Protein AF-F6HHQ6-F1 (afdb_monomer_lite)

Sequence (126 aa):
MGYRKDGNYKSTVIACFIQAVYLLELNRQENRIEENALAPKWWIPLKYKLAQTLVNERDGSIFGAILEWDRIAALSDLILIRPSGALMTVLAIRGTLHKSPTIRRDIEDDLSFLAWESLKGSLIFK

Organism: Vitis vinifera (NCBI:txid29760)

Foldseek 3Di:
DDPPDDPLVVVLLLLLQLLLLLQVQVCVVVVPDPVRRPSCVSCVVVQKDFPDFDADPVPRGGFKTKIARNPPSCVVVVVPDDDVPDDRIDIHGYDDDDDDPCSVVVSVVVVVVSVVVVVVVVPPDD

pLDDT: mean 73.97, std 16.78, range [34.53, 95.88]

Structure (mmCIF, N/CA/C/O backbone):
data_AF-F6HHQ6-F1
#
_entry.id   AF-F6HHQ6-F1
#
loop_
_atom_site.group_PDB
_atom_site.id
_atom_site.type_symbol
_atom_site.label_atom_id
_atom_site.label_alt_id
_atom_site.label_comp_id
_atom_site.label_asym_id
_atom_site.label_entity_id
_atom_site.label_seq_id
_atom_site.pdbx_PDB_ins_code
_atom_site.Cartn_x
_atom_site.Cartn_y
_atom_site.Cartn_z
_atom_site.occupancy
_atom_site.B_iso_or_equiv
_atom_site.auth_seq_id
_atom_site.auth_comp_id
_atom_site.auth_asym_id
_atom_site.auth_atom_id
_atom_site.pdbx_PDB_model_num
ATOM 1 N N . MET A 1 1 ? 33.201 -6.969 -12.257 1.00 38.38 1 MET A N 1
ATOM 2 C CA . MET A 1 1 ? 32.187 -8.017 -12.506 1.00 38.38 1 MET A CA 1
ATOM 3 C C . MET A 1 1 ? 31.525 -8.358 -11.175 1.00 38.38 1 MET A C 1
ATOM 5 O O . MET A 1 1 ? 32.248 -8.739 -10.265 1.00 38.38 1 MET A O 1
ATOM 9 N N . GLY A 1 2 ? 30.207 -8.166 -11.040 1.00 36.53 2 GLY A N 1
ATOM 10 C CA . GLY A 1 2 ? 29.434 -8.561 -9.850 1.00 36.53 2 GLY A CA 1
ATOM 11 C C . GLY A 1 2 ? 28.517 -7.467 -9.291 1.00 36.53 2 GLY A C 1
ATOM 12 O O . GLY A 1 2 ? 28.761 -6.957 -8.204 1.00 36.53 2 GLY A O 1
ATOM 13 N N . TYR A 1 3 ? 27.459 -7.103 -10.021 1.00 38.19 3 TYR A N 1
ATOM 14 C CA . TYR A 1 3 ? 26.374 -6.264 -9.502 1.00 38.19 3 TYR A CA 1
ATOM 15 C C . TYR A 1 3 ? 25.577 -7.052 -8.447 1.00 38.19 3 TYR A C 1
ATOM 17 O O . TYR A 1 3 ? 24.692 -7.828 -8.787 1.00 38.19 3 TYR A O 1
ATOM 25 N N . ARG A 1 4 ? 25.871 -6.873 -7.153 1.00 41.28 4 ARG A N 1
ATOM 26 C CA . ARG A 1 4 ? 24.950 -7.259 -6.067 1.00 41.28 4 ARG A CA 1
ATOM 27 C C . ARG A 1 4 ? 24.018 -6.079 -5.783 1.00 41.28 4 ARG A C 1
ATOM 29 O O . ARG A 1 4 ? 24.289 -5.289 -4.887 1.00 41.28 4 ARG A O 1
ATOM 36 N N . LYS A 1 5 ? 22.948 -5.922 -6.571 1.00 49.41 5 LYS A N 1
ATOM 37 C CA . LYS A 1 5 ? 21.955 -4.841 -6.378 1.00 49.41 5 LYS A CA 1
ATOM 38 C C . LYS A 1 5 ? 20.491 -5.298 -6.483 1.00 49.41 5 LYS A C 1
ATOM 40 O O . LYS A 1 5 ? 19.611 -4.460 -6.606 1.00 49.41 5 LYS A O 1
ATOM 45 N N . ASP A 1 6 ? 20.209 -6.599 -6.384 1.00 56.22 6 ASP A N 1
ATOM 46 C CA . ASP A 1 6 ? 18.847 -7.110 -6.639 1.00 56.22 6 ASP A CA 1
ATOM 47 C C . ASP A 1 6 ? 18.050 -7.463 -5.374 1.00 56.22 6 ASP A C 1
ATOM 49 O O . ASP A 1 6 ? 16.820 -7.450 -5.397 1.00 56.22 6 ASP A O 1
ATOM 53 N N . GLY A 1 7 ? 18.725 -7.750 -4.254 1.00 58.41 7 GLY A N 1
ATOM 54 C CA . GLY A 1 7 ? 18.059 -8.132 -3.002 1.00 58.41 7 GLY A CA 1
ATOM 55 C C . GLY A 1 7 ? 17.334 -6.967 -2.324 1.00 58.41 7 GLY A C 1
ATOM 56 O O . GLY A 1 7 ? 16.178 -7.102 -1.940 1.00 58.41 7 GLY A O 1
ATOM 57 N N . ASN A 1 8 ? 17.990 -5.805 -2.234 1.00 68.56 8 ASN A N 1
ATOM 58 C CA . ASN A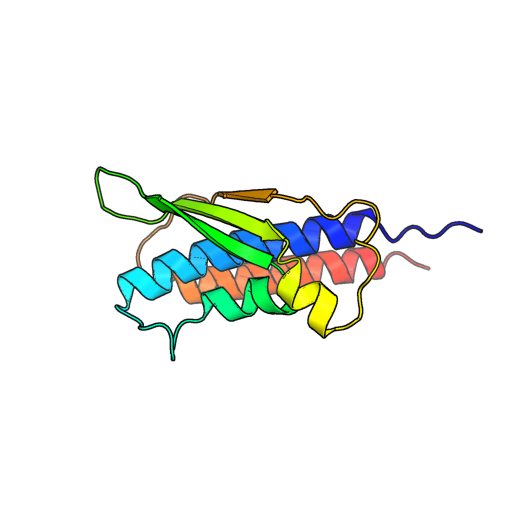 1 8 ? 17.435 -4.644 -1.533 1.00 68.56 8 ASN A CA 1
ATOM 59 C C . ASN A 1 8 ? 16.256 -4.018 -2.302 1.00 68.56 8 ASN A C 1
ATOM 61 O O . ASN A 1 8 ? 15.219 -3.737 -1.718 1.00 68.56 8 ASN A O 1
ATOM 65 N N . TYR A 1 9 ? 16.355 -3.911 -3.634 1.00 72.44 9 TYR A N 1
ATOM 66 C CA . TYR A 1 9 ? 15.305 -3.307 -4.466 1.00 72.44 9 TYR A CA 1
ATOM 67 C C . TYR A 1 9 ? 13.943 -4.001 -4.316 1.00 72.44 9 TYR A C 1
ATOM 69 O O . TYR A 1 9 ? 12.927 -3.334 -4.137 1.00 72.44 9 TYR A O 1
ATOM 77 N N . LYS A 1 10 ? 13.912 -5.341 -4.343 1.00 74.69 10 LYS A N 1
ATOM 78 C CA . LYS A 1 10 ? 12.663 -6.104 -4.176 1.00 74.69 10 LYS A CA 1
ATOM 79 C C . LYS A 1 10 ? 12.048 -5.880 -2.797 1.00 74.69 10 LYS A C 1
ATOM 81 O O . LYS A 1 10 ? 10.846 -5.650 -2.709 1.00 74.69 10 LYS A O 1
ATOM 86 N N . SER A 1 11 ? 12.869 -5.905 -1.749 1.00 76.81 11 SER A N 1
ATOM 87 C CA . SER A 1 11 ? 12.421 -5.648 -0.379 1.00 76.81 11 SER A CA 1
ATOM 88 C C . SER A 1 11 ? 11.871 -4.233 -0.218 1.00 76.81 11 SER A C 1
ATOM 90 O O . SER A 1 11 ? 10.801 -4.067 0.359 1.00 76.81 11 SER A O 1
ATOM 92 N N . THR A 1 12 ? 12.534 -3.223 -0.792 1.00 80.50 12 THR A N 1
ATOM 93 C CA . THR A 1 12 ? 12.042 -1.838 -0.786 1.00 80.50 12 THR A CA 1
ATOM 94 C C . THR A 1 12 ? 10.695 -1.719 -1.497 1.00 80.50 12 THR A C 1
ATOM 96 O O . THR A 1 12 ? 9.772 -1.127 -0.953 1.00 80.50 12 THR A O 1
ATOM 99 N N . VAL A 1 13 ? 10.549 -2.317 -2.684 1.00 81.88 13 VAL A N 1
ATOM 100 C CA . VAL A 1 13 ? 9.292 -2.286 -3.451 1.00 81.88 13 VAL A CA 1
ATOM 101 C C . VAL A 1 13 ? 8.150 -2.955 -2.680 1.00 81.88 13 VAL A C 1
ATOM 103 O O . VAL A 1 13 ? 7.057 -2.398 -2.595 1.00 81.88 13 VAL A O 1
ATOM 106 N N . ILE A 1 14 ? 8.402 -4.117 -2.068 1.00 84.12 14 ILE A N 1
ATOM 107 C CA . ILE A 1 14 ? 7.411 -4.808 -1.230 1.00 84.12 14 ILE A CA 1
ATOM 108 C C . ILE A 1 14 ? 7.035 -3.948 -0.017 1.00 84.12 14 ILE A C 1
ATOM 110 O O . ILE A 1 14 ? 5.847 -3.794 0.266 1.00 84.12 14 ILE A O 1
ATOM 114 N N . ALA A 1 15 ? 8.015 -3.342 0.660 1.00 85.62 15 ALA A N 1
ATOM 115 C CA . ALA A 1 15 ? 7.767 -2.441 1.783 1.00 85.62 15 ALA A CA 1
ATOM 116 C C . ALA A 1 15 ? 6.910 -1.234 1.365 1.00 85.62 15 ALA A C 1
ATOM 118 O O . ALA A 1 15 ? 5.951 -0.905 2.059 1.00 85.62 15 ALA A O 1
ATOM 119 N N . CYS A 1 16 ? 7.173 -0.634 0.197 1.00 87.94 16 CYS A N 1
ATOM 120 C CA . CYS A 1 16 ? 6.344 0.443 -0.349 1.00 87.94 16 CYS A CA 1
ATOM 121 C C . CYS A 1 16 ? 4.887 0.008 -0.553 1.00 87.94 16 CYS A C 1
ATOM 123 O O . CYS A 1 16 ? 3.977 0.772 -0.244 1.00 87.94 16 CYS A O 1
ATOM 125 N N . PHE A 1 17 ? 4.641 -1.211 -1.038 1.00 91.25 17 PHE A N 1
ATOM 126 C CA . PHE A 1 17 ? 3.277 -1.703 -1.238 1.00 91.25 17 PHE A CA 1
ATOM 127 C C . PHE A 1 17 ? 2.555 -2.029 0.063 1.00 91.25 17 PHE A C 1
ATOM 129 O O . PHE A 1 17 ? 1.391 -1.663 0.208 1.00 91.25 17 PHE A O 1
ATOM 136 N N . ILE A 1 18 ? 3.236 -2.663 1.021 1.00 89.75 18 ILE A N 1
ATOM 137 C CA . ILE A 1 18 ? 2.686 -2.894 2.365 1.00 89.75 18 ILE A CA 1
ATOM 138 C C . ILE A 1 18 ? 2.295 -1.554 2.988 1.00 89.75 18 ILE A C 1
ATOM 140 O O . ILE A 1 18 ? 1.175 -1.384 3.466 1.00 89.75 18 ILE A O 1
ATOM 144 N N . GLN A 1 19 ? 3.183 -0.569 2.893 1.00 87.19 19 GLN A N 1
ATOM 145 C CA . GLN A 1 19 ? 2.942 0.775 3.386 1.00 87.19 19 GLN A CA 1
ATOM 146 C C . GLN A 1 19 ? 1.740 1.446 2.713 1.00 87.19 19 GLN A C 1
ATOM 148 O O . GLN A 1 19 ? 0.924 2.112 3.354 1.00 87.19 19 GLN A O 1
ATOM 153 N N . ALA A 1 20 ? 1.577 1.229 1.415 1.00 91.44 20 ALA A N 1
ATOM 154 C CA . ALA A 1 20 ? 0.433 1.747 0.696 1.00 91.44 20 ALA A CA 1
ATOM 155 C C . ALA A 1 20 ? -0.895 1.118 1.164 1.00 91.44 20 ALA A C 1
ATOM 157 O O . ALA A 1 20 ? -1.902 1.820 1.231 1.00 91.44 20 ALA A O 1
ATOM 158 N N . VAL A 1 21 ? -0.901 -0.162 1.563 1.00 92.12 21 VAL A N 1
ATOM 159 C CA . VAL A 1 21 ? -2.066 -0.821 2.189 1.00 92.12 21 VAL A CA 1
ATOM 160 C C . VAL A 1 21 ? -2.406 -0.191 3.539 1.00 92.12 21 VAL A C 1
ATOM 162 O O . VAL A 1 21 ? -3.581 0.056 3.817 1.00 92.12 21 VAL A O 1
ATOM 165 N N . TYR A 1 22 ? -1.407 0.126 4.366 1.00 89.00 22 TYR A N 1
ATOM 166 C CA . TYR A 1 22 ? -1.638 0.856 5.617 1.00 89.00 22 TYR A CA 1
ATOM 167 C C . TYR A 1 22 ? -2.287 2.222 5.366 1.00 89.00 22 TYR A C 1
ATOM 169 O O . TYR A 1 22 ? -3.258 2.589 6.029 1.00 89.00 22 TYR A O 1
ATOM 177 N N . LEU A 1 23 ? -1.799 2.957 4.367 1.00 90.06 23 LEU A N 1
ATOM 178 C CA . LEU A 1 23 ? -2.357 4.258 4.005 1.00 90.06 23 LEU A CA 1
ATOM 179 C C . LEU A 1 23 ? -3.734 4.168 3.343 1.00 90.06 23 LEU A C 1
ATOM 181 O O . LEU A 1 23 ? -4.508 5.114 3.462 1.00 90.06 23 LEU A O 1
ATOM 185 N N . LEU A 1 24 ? -4.060 3.063 2.668 1.00 91.50 24 LEU A N 1
ATOM 186 C CA . LEU A 1 24 ? -5.410 2.806 2.164 1.00 91.50 24 LEU A CA 1
ATOM 187 C C . LEU A 1 24 ? -6.411 2.708 3.316 1.00 91.50 24 LEU A C 1
ATOM 189 O O . LEU A 1 24 ? -7.449 3.367 3.279 1.00 91.50 24 LEU A O 1
ATOM 193 N N . GLU A 1 25 ? -6.076 1.951 4.363 1.00 90.50 25 GLU A N 1
ATOM 194 C CA . GLU A 1 25 ? -6.920 1.866 5.557 1.00 90.50 25 GLU A CA 1
ATOM 195 C C . GLU A 1 25 ? -6.990 3.208 6.297 1.00 90.50 25 GLU A C 1
ATOM 197 O O . GLU A 1 25 ? -8.072 3.614 6.714 1.00 90.50 25 GLU A O 1
ATOM 202 N N . LEU A 1 26 ? -5.881 3.948 6.396 1.00 86.75 26 LEU A N 1
ATOM 203 C CA . LEU A 1 26 ? -5.887 5.280 7.005 1.00 86.75 26 LEU A CA 1
ATOM 204 C C . LEU A 1 26 ? -6.762 6.270 6.223 1.00 86.75 26 LEU A C 1
ATOM 206 O O . LEU A 1 26 ? -7.550 7.001 6.815 1.00 86.75 26 LEU A O 1
ATOM 210 N N . ASN A 1 27 ? -6.646 6.290 4.892 1.00 88.56 27 ASN A N 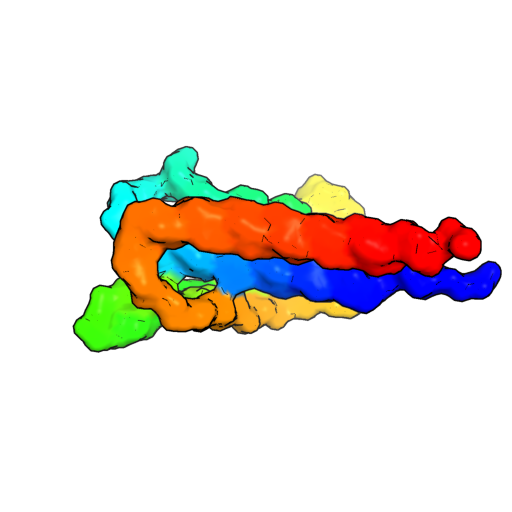1
ATOM 211 C CA . ASN A 1 27 ? -7.484 7.128 4.037 1.00 88.56 27 ASN A CA 1
ATOM 212 C C . ASN A 1 27 ? -8.972 6.792 4.232 1.00 88.56 27 ASN A C 1
ATOM 214 O O . ASN A 1 27 ? -9.782 7.711 4.309 1.00 88.56 27 ASN A O 1
ATOM 218 N N . ARG A 1 28 ? -9.322 5.501 4.360 1.00 88.56 28 ARG A N 1
ATOM 219 C CA . ARG A 1 28 ? -10.690 5.047 4.657 1.00 88.56 28 ARG A CA 1
ATOM 220 C C . ARG A 1 28 ? -11.163 5.531 6.031 1.00 88.56 28 ARG A C 1
ATOM 222 O O . ARG A 1 28 ? -12.267 6.051 6.136 1.00 88.56 28 ARG A O 1
ATOM 229 N N . GLN A 1 29 ? -10.341 5.383 7.071 1.00 86.94 29 GLN A N 1
ATOM 230 C CA . GLN A 1 29 ? -10.672 5.814 8.436 1.00 86.94 29 GLN A CA 1
ATOM 231 C C . GLN A 1 29 ? -10.860 7.331 8.545 1.00 86.94 29 GLN A C 1
ATOM 233 O O . GLN A 1 29 ? -11.743 7.794 9.262 1.00 86.94 29 GLN A O 1
ATOM 238 N N . GLU A 1 30 ? -10.056 8.104 7.816 1.00 86.25 30 GLU A N 1
ATOM 239 C CA . GLU A 1 30 ? -10.127 9.566 7.790 1.00 86.25 30 GLU A CA 1
ATOM 240 C C . GLU A 1 30 ? -11.080 10.117 6.703 1.00 86.25 30 GLU A C 1
ATOM 242 O O . GLU A 1 30 ? -11.129 11.329 6.506 1.00 86.25 30 GLU A O 1
ATOM 247 N N . ASN A 1 31 ? -11.834 9.265 5.988 1.00 84.44 31 ASN A N 1
ATOM 248 C CA . ASN A 1 31 ? -12.710 9.642 4.862 1.00 84.44 31 ASN A CA 1
ATOM 249 C C . ASN A 1 31 ? -12.028 10.544 3.812 1.00 84.44 31 ASN A C 1
ATOM 251 O O . ASN A 1 31 ? -12.627 11.481 3.278 1.00 84.44 31 ASN A O 1
ATOM 255 N N . ARG A 1 32 ? -10.753 10.281 3.508 1.00 83.25 32 ARG A N 1
ATOM 256 C CA . ARG A 1 32 ? -10.018 11.051 2.501 1.00 83.25 32 ARG A CA 1
ATOM 257 C C . ARG A 1 32 ? -10.448 10.650 1.095 1.00 83.25 32 ARG A C 1
ATOM 259 O O . ARG A 1 32 ? -10.389 9.478 0.730 1.00 83.25 32 ARG A O 1
ATOM 266 N N . ILE A 1 33 ? -10.806 11.651 0.300 1.00 79.62 33 ILE A N 1
ATOM 267 C CA . ILE A 1 33 ? -11.066 11.526 -1.139 1.00 79.62 33 ILE A CA 1
ATOM 268 C C . ILE A 1 33 ? -9.760 11.459 -1.944 1.00 79.62 33 ILE A C 1
ATOM 270 O O . ILE A 1 33 ? -8.694 11.802 -1.427 1.00 79.62 33 ILE A O 1
ATOM 274 N N . GLU A 1 34 ? -9.843 11.033 -3.208 1.00 73.25 34 GLU A N 1
ATOM 275 C CA . GLU A 1 34 ? -8.685 10.782 -4.087 1.00 73.25 34 GLU A CA 1
ATOM 276 C C . GLU A 1 34 ? -7.685 11.944 -4.150 1.00 73.25 34 GLU A C 1
ATOM 278 O O . GLU A 1 34 ? -6.480 11.709 -4.088 1.00 73.25 34 GLU A O 1
ATOM 283 N N . GLU A 1 35 ? -8.163 13.190 -4.172 1.00 77.12 35 GLU A N 1
ATOM 284 C CA . GLU A 1 35 ? -7.321 14.396 -4.221 1.00 77.12 35 GLU A CA 1
ATOM 285 C C . GLU A 1 35 ? -6.351 14.503 -3.030 1.00 77.12 35 GLU A C 1
ATOM 287 O O . GLU A 1 35 ? -5.228 14.986 -3.170 1.00 77.12 35 GLU A O 1
ATOM 292 N N . ASN A 1 36 ? -6.759 13.993 -1.864 1.00 80.69 36 ASN A N 1
ATOM 293 C CA . ASN A 1 36 ? -5.987 14.022 -0.621 1.00 80.69 36 ASN A CA 1
ATOM 294 C C . ASN A 1 36 ? -5.486 12.629 -0.199 1.00 80.69 36 ASN A C 1
ATOM 296 O O . ASN A 1 36 ? -4.957 12.456 0.905 1.00 80.69 36 ASN A O 1
ATOM 300 N N . ALA A 1 37 ? -5.640 11.618 -1.057 1.00 84.81 37 ALA A N 1
ATOM 301 C CA . ALA A 1 37 ? -5.241 10.255 -0.756 1.00 84.81 37 ALA A CA 1
ATOM 302 C C . ALA A 1 37 ? -3.708 10.131 -0.715 1.00 84.81 37 ALA A C 1
ATOM 304 O O . ALA A 1 37 ? -2.999 10.468 -1.664 1.00 84.81 37 ALA A O 1
ATOM 305 N N . LEU A 1 38 ? -3.170 9.595 0.387 1.00 86.38 38 LEU A N 1
ATOM 306 C CA . LEU A 1 38 ? -1.719 9.403 0.520 1.00 86.38 38 LEU A CA 1
ATOM 307 C C . LEU A 1 38 ? -1.220 8.100 -0.111 1.00 86.38 38 LEU A C 1
ATOM 309 O O . LEU A 1 38 ? -0.105 8.068 -0.624 1.00 86.38 38 LEU A O 1
ATOM 313 N N . ALA A 1 39 ? -2.034 7.043 -0.100 1.00 88.19 39 ALA A N 1
ATOM 314 C CA . ALA A 1 39 ? -1.652 5.731 -0.613 1.00 88.19 39 ALA A CA 1
ATOM 315 C C . ALA A 1 39 ? -1.171 5.724 -2.084 1.00 88.19 39 ALA A C 1
ATOM 317 O O . ALA A 1 39 ? -0.123 5.128 -2.339 1.00 88.19 39 ALA A O 1
ATOM 318 N N . PRO A 1 40 ? -1.808 6.445 -3.038 1.00 89.44 40 PRO A N 1
ATOM 319 C CA . PRO A 1 40 ? -1.359 6.463 -4.434 1.00 89.44 40 PRO A CA 1
ATOM 320 C C . PRO A 1 40 ? 0.093 6.897 -4.640 1.00 89.44 40 PRO A C 1
ATOM 322 O O . PRO A 1 40 ? 0.770 6.407 -5.546 1.00 89.44 40 PRO A O 1
ATOM 325 N N . LYS A 1 41 ? 0.617 7.750 -3.753 1.00 89.12 41 LYS A N 1
ATOM 326 C CA . LYS A 1 41 ? 2.000 8.249 -3.809 1.00 89.12 41 LYS A CA 1
ATOM 327 C C . LYS A 1 41 ? 3.051 7.141 -3.651 1.00 89.12 41 LYS A C 1
ATOM 329 O O . LYS A 1 41 ? 4.204 7.363 -4.001 1.00 89.12 41 LYS A O 1
ATOM 334 N N . TRP A 1 42 ? 2.662 5.960 -3.167 1.00 89.69 42 TRP A N 1
ATOM 335 C CA . TRP A 1 42 ? 3.570 4.845 -2.887 1.00 89.69 42 TRP A CA 1
ATOM 336 C C . TRP A 1 42 ? 3.680 3.815 -4.016 1.00 89.69 42 TRP A C 1
ATOM 338 O O . TRP A 1 42 ? 4.669 3.088 -4.063 1.00 89.69 42 TRP A O 1
ATOM 348 N N . TRP A 1 43 ? 2.722 3.760 -4.950 1.00 88.81 43 TRP A N 1
ATOM 349 C CA . TRP A 1 43 ? 2.763 2.827 -6.089 1.00 88.81 43 TRP A CA 1
ATOM 350 C C . TRP A 1 43 ? 2.861 3.508 -7.460 1.00 88.81 43 TRP A C 1
ATOM 352 O O . TRP A 1 43 ? 3.435 2.918 -8.376 1.00 88.81 43 TRP A O 1
ATOM 362 N N . ILE A 1 44 ? 2.397 4.758 -7.608 1.00 88.88 44 ILE A N 1
ATOM 363 C CA . ILE A 1 44 ? 2.494 5.510 -8.874 1.00 88.88 44 ILE A CA 1
ATOM 364 C C . ILE A 1 44 ? 3.955 5.678 -9.342 1.00 88.88 44 ILE A C 1
ATOM 366 O O . ILE A 1 44 ? 4.231 5.398 -10.513 1.00 88.88 44 ILE A O 1
ATOM 370 N N . PRO A 1 45 ? 4.925 6.063 -8.480 1.00 8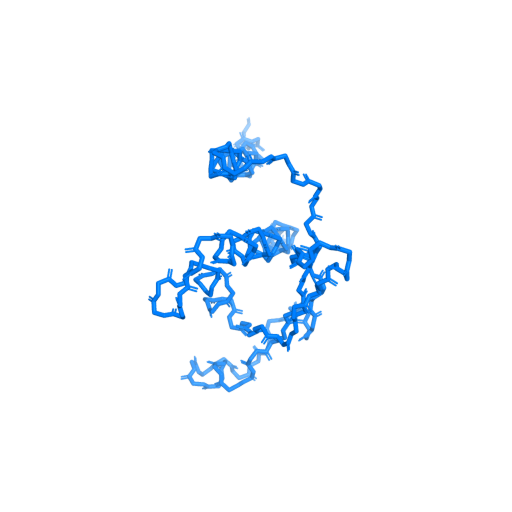6.44 45 PRO A N 1
ATOM 371 C CA . PRO A 1 45 ? 6.326 6.187 -8.901 1.00 86.44 45 PRO A CA 1
ATOM 372 C C . PRO A 1 45 ? 6.931 4.857 -9.358 1.00 86.44 45 PRO A C 1
ATOM 374 O O . PRO A 1 45 ? 7.820 4.834 -10.205 1.00 86.44 45 PRO A O 1
ATOM 377 N N . LEU A 1 46 ? 6.416 3.746 -8.825 1.00 84.69 46 LEU A N 1
ATOM 378 C CA . LEU A 1 46 ? 6.822 2.392 -9.184 1.00 84.69 46 LEU A CA 1
ATOM 379 C C . LEU A 1 46 ? 6.128 1.885 -10.456 1.00 84.69 46 LEU A C 1
ATOM 381 O O . LEU A 1 46 ? 6.388 0.755 -10.843 1.00 84.69 46 LEU A O 1
ATOM 385 N N . LYS A 1 47 ? 5.271 2.693 -11.101 1.00 87.31 47 LYS A N 1
ATOM 386 C CA . LYS A 1 47 ? 4.455 2.324 -12.274 1.00 87.31 47 LYS A CA 1
ATOM 387 C C . LYS A 1 47 ? 3.518 1.153 -12.001 1.00 87.31 47 LYS A C 1
ATOM 389 O O . LYS A 1 47 ? 3.292 0.310 -12.861 1.00 87.31 47 LYS A O 1
ATOM 394 N N . TYR A 1 48 ? 2.952 1.122 -10.800 1.00 90.00 48 TYR A N 1
ATOM 395 C CA . TYR A 1 48 ? 1.849 0.233 -10.466 1.00 90.00 48 TYR A CA 1
ATOM 396 C C . TYR A 1 48 ? 0.558 1.024 -10.313 1.00 90.00 48 TYR A C 1
ATOM 398 O O . TYR A 1 48 ? 0.563 2.224 -10.037 1.00 90.00 48 TYR A O 1
ATOM 406 N N . LYS A 1 49 ? -0.552 0.309 -10.435 1.00 92.25 49 LYS A N 1
ATOM 407 C CA . LYS A 1 49 ? -1.893 0.781 -10.115 1.00 92.25 49 LYS A CA 1
ATOM 408 C C . LYS A 1 49 ? -2.559 -0.173 -9.132 1.00 92.25 49 LYS A C 1
ATOM 410 O O . LYS A 1 49 ? -2.267 -1.369 -9.111 1.00 92.25 49 LYS A O 1
ATOM 415 N N . LEU A 1 50 ? -3.470 0.364 -8.331 1.00 93.94 50 LEU A N 1
ATOM 416 C CA . LEU A 1 50 ? -4.328 -0.432 -7.466 1.00 93.94 50 LEU A CA 1
ATOM 417 C C . LEU A 1 50 ? -5.385 -1.131 -8.329 1.00 93.94 50 LEU A C 1
ATOM 419 O O . LEU A 1 50 ? -6.192 -0.462 -8.966 1.00 93.94 50 LEU A O 1
ATOM 423 N N . ALA A 1 51 ? -5.362 -2.462 -8.363 1.00 93.44 51 ALA A N 1
ATOM 424 C CA . ALA A 1 51 ? -6.350 -3.257 -9.089 1.00 93.44 51 ALA A CA 1
ATOM 425 C C . ALA A 1 51 ? -7.545 -3.612 -8.198 1.00 93.44 51 ALA A C 1
ATOM 427 O O . ALA A 1 51 ? -8.689 -3.538 -8.635 1.00 93.44 51 ALA A O 1
ATOM 428 N N . GLN A 1 52 ? -7.281 -3.974 -6.940 1.00 94.88 52 GLN A N 1
ATOM 429 C CA . GLN A 1 52 ? -8.320 -4.370 -5.993 1.00 94.88 52 GLN A CA 1
ATOM 430 C C . GLN A 1 52 ? -7.877 -4.126 -4.549 1.00 94.88 52 GLN A C 1
ATOM 432 O O . GLN A 1 52 ? -6.725 -4.381 -4.196 1.00 94.88 52 GLN A O 1
ATOM 437 N N . THR A 1 53 ? -8.798 -3.686 -3.692 1.00 95.12 53 THR A N 1
ATOM 438 C CA . THR A 1 53 ? -8.623 -3.697 -2.234 1.00 95.12 53 THR A CA 1
ATOM 439 C C . THR A 1 53 ? -9.211 -4.974 -1.639 1.00 95.12 53 THR A C 1
ATOM 441 O O . THR A 1 53 ? -10.254 -5.462 -2.071 1.00 95.12 53 THR A O 1
ATOM 444 N N . LEU A 1 54 ? -8.535 -5.529 -0.636 1.00 94.12 54 LEU A N 1
ATOM 445 C CA . LEU A 1 54 ? -9.023 -6.667 0.133 1.00 94.12 54 LEU A CA 1
A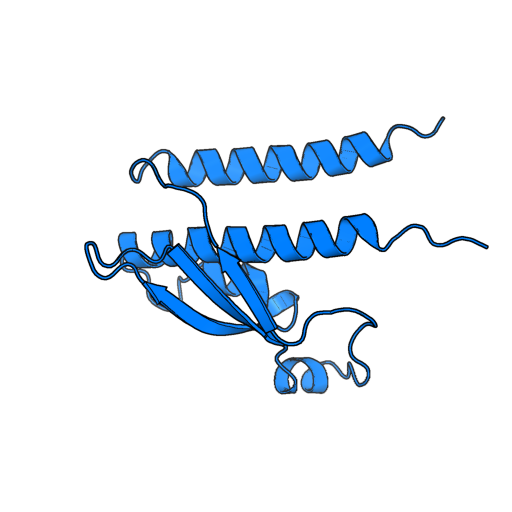TOM 446 C C . LEU A 1 54 ? -9.613 -6.149 1.438 1.00 94.12 54 LEU A C 1
ATOM 448 O O . LEU A 1 54 ? -8.902 -5.564 2.259 1.00 94.12 54 LEU A O 1
ATOM 452 N N . VAL A 1 55 ? -10.918 -6.346 1.601 1.00 93.44 55 VAL A N 1
ATOM 453 C CA . VAL A 1 55 ? -11.707 -5.800 2.705 1.00 93.44 55 VAL A CA 1
ATOM 454 C C . VAL A 1 55 ? -12.183 -6.936 3.598 1.00 93.44 55 VAL A C 1
ATOM 456 O O . VAL A 1 55 ? -12.638 -7.970 3.117 1.00 93.44 55 VAL A O 1
ATOM 459 N N . ASN A 1 56 ? -12.066 -6.750 4.906 1.00 88.31 56 ASN A N 1
ATOM 460 C CA . ASN A 1 56 ? -12.604 -7.664 5.896 1.00 88.31 56 ASN A CA 1
ATOM 461 C C . ASN A 1 56 ? -14.115 -7.433 6.025 1.00 88.31 56 ASN A C 1
ATOM 463 O O . ASN A 1 56 ? -14.553 -6.358 6.425 1.00 88.31 56 ASN A O 1
ATOM 467 N N . GLU A 1 57 ? -14.915 -8.451 5.715 1.00 89.06 57 GLU A N 1
ATOM 468 C CA . GLU A 1 57 ? -16.382 -8.364 5.715 1.00 89.06 57 GLU A CA 1
ATOM 469 C C . GLU A 1 57 ? -16.979 -8.058 7.097 1.00 89.06 57 GLU A C 1
ATOM 471 O O . GLU A 1 57 ? -18.083 -7.528 7.187 1.00 89.06 57 GLU A O 1
ATOM 476 N N . ARG A 1 58 ? -16.261 -8.369 8.187 1.00 84.44 58 ARG A N 1
ATOM 477 C CA . ARG A 1 58 ? -16.771 -8.167 9.553 1.00 84.44 58 ARG A CA 1
ATOM 478 C C . ARG A 1 58 ? -16.776 -6.706 9.992 1.00 84.44 58 ARG A C 1
ATOM 480 O O . ARG A 1 58 ? -17.673 -6.303 10.723 1.00 84.44 58 ARG A O 1
ATOM 487 N N . ASP A 1 59 ? -15.751 -5.945 9.616 1.00 83.06 59 ASP A N 1
ATOM 488 C CA . ASP A 1 59 ? -15.517 -4.580 10.110 1.00 83.06 59 ASP A CA 1
ATOM 489 C C . ASP A 1 59 ? -15.290 -3.545 8.995 1.00 83.06 59 ASP A C 1
ATOM 491 O O . ASP A 1 59 ? -15.132 -2.355 9.273 1.00 83.06 59 ASP A O 1
ATOM 495 N N . GLY A 1 60 ? -15.283 -3.979 7.732 1.00 85.94 60 GLY A N 1
ATOM 496 C CA . GLY A 1 60 ? -15.045 -3.128 6.570 1.00 85.94 60 GLY A CA 1
ATOM 497 C C . GLY A 1 60 ? -13.610 -2.604 6.467 1.00 85.94 60 GLY A C 1
ATOM 498 O O . GLY A 1 60 ? -13.361 -1.678 5.694 1.00 85.94 60 GLY A O 1
ATOM 499 N N . SER A 1 61 ? -12.666 -3.144 7.244 1.00 87.25 61 SER A N 1
ATOM 500 C CA . SER A 1 61 ? -11.271 -2.704 7.207 1.00 87.25 61 SER A CA 1
ATOM 501 C C . SER A 1 61 ? -10.543 -3.254 5.984 1.00 87.25 61 SER A C 1
ATOM 503 O O . SER A 1 61 ? -10.700 -4.415 5.608 1.00 87.25 61 SER A O 1
ATOM 505 N N . ILE A 1 62 ? -9.700 -2.434 5.363 1.00 91.12 62 ILE A N 1
ATOM 506 C CA . ILE A 1 62 ? -8.831 -2.877 4.270 1.00 91.12 62 ILE A CA 1
ATOM 507 C C . ILE A 1 62 ? -7.650 -3.602 4.906 1.00 91.12 62 ILE A C 1
ATOM 509 O O . ILE A 1 62 ? -6.929 -2.991 5.689 1.00 91.12 62 ILE A O 1
ATOM 513 N N . PHE A 1 63 ? -7.439 -4.885 4.614 1.00 89.62 63 PHE A N 1
ATOM 514 C CA . PHE A 1 63 ? -6.311 -5.676 5.138 1.00 89.62 63 PHE A CA 1
ATOM 515 C C . PHE A 1 63 ? -5.250 -5.995 4.077 1.00 89.62 63 PHE A C 1
ATOM 517 O O . PHE A 1 63 ? -4.161 -6.469 4.403 1.00 89.62 63 PHE A O 1
ATOM 524 N N . GLY A 1 64 ? -5.543 -5.717 2.811 1.00 93.94 64 GLY A N 1
ATOM 525 C CA . GLY A 1 64 ? -4.625 -5.973 1.714 1.00 93.94 64 GLY A CA 1
ATOM 526 C C . GLY A 1 64 ? -5.010 -5.251 0.435 1.00 93.94 64 GLY A C 1
ATOM 527 O O . GLY A 1 64 ? -6.060 -4.612 0.347 1.00 93.94 64 GLY A O 1
ATOM 528 N N . ALA A 1 65 ? -4.150 -5.369 -0.567 1.00 95.88 65 ALA A N 1
ATOM 529 C CA . ALA A 1 65 ? -4.382 -4.856 -1.904 1.00 95.88 65 ALA A CA 1
ATOM 530 C C . ALA A 1 65 ? -3.679 -5.714 -2.958 1.00 95.88 65 ALA A C 1
ATOM 532 O O . ALA A 1 65 ? -2.607 -6.273 -2.719 1.00 95.88 65 ALA A O 1
ATOM 533 N N . ILE A 1 66 ? -4.277 -5.760 -4.142 1.00 94.00 66 ILE A N 1
ATOM 534 C CA . ILE A 1 66 ? -3.672 -6.284 -5.359 1.00 94.00 66 ILE A CA 1
ATOM 535 C C . ILE A 1 66 ? -3.217 -5.086 -6.187 1.00 94.00 66 ILE A C 1
ATOM 537 O O . ILE A 1 66 ? -4.028 -4.236 -6.564 1.00 94.00 66 ILE A O 1
ATOM 541 N N . LEU A 1 67 ? -1.917 -5.020 -6.459 1.00 92.75 67 LEU A N 1
ATOM 542 C CA . LEU A 1 67 ? -1.310 -4.012 -7.319 1.00 92.75 67 LEU A CA 1
ATOM 543 C C . LEU A 1 67 ? -0.849 -4.649 -8.618 1.00 92.75 67 LEU A C 1
ATOM 545 O O . LEU A 1 67 ? -0.238 -5.712 -8.607 1.00 92.75 67 LEU A O 1
ATOM 549 N N . GLU A 1 68 ? -1.092 -3.972 -9.729 1.00 91.25 68 GLU A N 1
ATOM 550 C CA . GLU A 1 68 ? -0.682 -4.429 -11.052 1.00 91.25 68 GLU A CA 1
ATOM 551 C C . GLU A 1 68 ? 0.259 -3.436 -11.703 1.00 91.25 68 GLU A C 1
ATOM 553 O O . GLU A 1 68 ? 0.116 -2.226 -11.526 1.00 91.25 68 GLU A O 1
ATOM 558 N N . TRP A 1 69 ? 1.202 -3.952 -12.486 1.00 86.56 69 TRP A N 1
ATOM 559 C CA . TRP A 1 69 ? 2.071 -3.108 -13.288 1.00 86.56 69 TRP A CA 1
ATOM 560 C C . TRP A 1 69 ? 1.250 -2.350 -14.335 1.00 86.56 69 TRP A C 1
ATOM 562 O O . TRP A 1 69 ? 0.587 -2.941 -15.195 1.00 86.56 69 TRP A O 1
ATOM 572 N N . ASP A 1 70 ? 1.326 -1.026 -14.291 1.00 86.06 70 ASP A N 1
ATOM 573 C CA . ASP A 1 70 ? 0.658 -0.147 -15.230 1.00 86.06 70 ASP A CA 1
ATOM 574 C C . ASP A 1 70 ? 1.491 -0.011 -16.510 1.00 86.06 70 ASP A C 1
ATOM 576 O O . ASP A 1 70 ? 2.419 0.795 -16.626 1.00 86.06 70 ASP A O 1
ATOM 580 N N . ARG A 1 71 ? 1.136 -0.829 -17.507 1.00 76.94 71 ARG A N 1
ATOM 581 C CA . ARG A 1 71 ? 1.765 -0.793 -18.833 1.00 76.94 71 ARG A CA 1
ATOM 582 C C . ARG A 1 71 ? 1.572 0.544 -19.544 1.00 76.94 71 ARG A C 1
ATOM 584 O O . ARG A 1 71 ? 2.453 0.924 -20.305 1.00 76.94 71 ARG A O 1
ATOM 591 N N . ILE A 1 72 ? 0.460 1.241 -19.317 1.00 76.06 72 ILE A N 1
ATOM 592 C CA . ILE A 1 72 ? 0.183 2.519 -19.982 1.00 76.06 72 ILE A CA 1
ATOM 593 C C . ILE A 1 72 ? 1.105 3.585 -19.392 1.00 76.06 72 ILE A C 1
ATOM 595 O O . ILE A 1 72 ? 1.822 4.244 -20.141 1.00 76.06 72 ILE A O 1
ATOM 599 N N . ALA A 1 73 ? 1.183 3.666 -18.060 1.00 75.38 73 ALA A N 1
ATOM 600 C CA . ALA A 1 73 ? 2.096 4.584 -17.380 1.00 75.38 73 ALA A CA 1
ATOM 601 C C . ALA A 1 73 ? 3.575 4.308 -17.710 1.00 75.38 73 ALA A C 1
ATOM 603 O O . ALA A 1 73 ? 4.366 5.241 -17.823 1.00 75.38 73 ALA A O 1
ATOM 604 N N . ALA A 1 74 ? 3.963 3.040 -17.886 1.00 70.94 74 ALA A N 1
ATOM 605 C CA . ALA A 1 74 ? 5.322 2.681 -18.291 1.00 70.94 74 ALA A CA 1
ATOM 606 C C . ALA A 1 74 ? 5.643 3.096 -19.741 1.00 70.94 74 ALA A C 1
ATOM 608 O O . ALA A 1 74 ? 6.747 3.568 -20.013 1.00 70.94 74 ALA A O 1
ATOM 609 N N . LEU A 1 75 ? 4.683 2.954 -20.662 1.00 69.62 75 LEU A N 1
ATOM 610 C CA . LEU A 1 75 ? 4.839 3.364 -22.061 1.00 69.62 75 LEU A CA 1
ATOM 611 C C . LEU A 1 75 ? 4.928 4.887 -22.214 1.00 69.62 75 LEU A C 1
ATOM 613 O O . LEU A 1 75 ? 5.721 5.358 -23.028 1.00 69.62 75 LEU A O 1
ATOM 617 N N . SER A 1 76 ? 4.172 5.650 -21.416 1.00 70.88 76 SER A N 1
ATOM 618 C CA . SER A 1 76 ? 4.256 7.119 -21.382 1.00 70.88 76 SER A CA 1
ATOM 619 C C . SER A 1 76 ? 5.648 7.629 -20.997 1.00 70.88 76 SER A C 1
ATOM 621 O O . SER A 1 76 ? 6.067 8.670 -21.494 1.00 70.88 76 SER A O 1
ATOM 623 N N . ASP A 1 77 ? 6.387 6.860 -20.196 1.00 68.62 77 ASP A N 1
ATOM 624 C CA . ASP A 1 77 ? 7.758 7.174 -19.780 1.00 68.62 77 ASP A CA 1
ATOM 625 C C . ASP A 1 77 ? 8.830 6.501 -20.657 1.00 68.62 77 ASP A C 1
ATOM 627 O O . ASP A 1 77 ? 10.002 6.448 -20.281 1.00 68.62 77 ASP A O 1
ATOM 631 N N . LEU A 1 78 ? 8.449 5.961 -21.822 1.00 66.38 78 LEU A N 1
ATOM 632 C CA . LEU A 1 78 ? 9.340 5.262 -22.760 1.00 66.38 78 LEU A CA 1
ATOM 633 C C . LEU A 1 78 ? 10.061 4.039 -22.156 1.00 66.38 78 LEU A C 1
ATOM 635 O O . LEU A 1 78 ? 11.067 3.567 -22.694 1.00 66.38 78 LEU A O 1
ATOM 639 N N . ILE A 1 79 ? 9.533 3.465 -21.071 1.00 64.75 79 ILE A N 1
ATOM 640 C CA . ILE A 1 79 ? 10.033 2.217 -20.486 1.00 64.75 79 ILE A CA 1
ATOM 641 C C . ILE A 1 79 ? 9.457 1.055 -21.307 1.00 64.75 79 ILE A C 1
ATOM 643 O O . ILE A 1 79 ? 8.450 0.441 -20.958 1.00 64.75 79 ILE A O 1
ATOM 647 N N . LEU A 1 80 ? 10.102 0.770 -22.442 1.00 52.69 80 LEU A N 1
ATOM 648 C CA . LEU A 1 80 ? 9.668 -0.250 -23.407 1.00 52.69 80 LEU A CA 1
ATOM 649 C C . LEU A 1 80 ? 9.896 -1.686 -22.901 1.00 52.69 80 LEU A C 1
ATOM 651 O O . LEU A 1 80 ? 9.244 -2.629 -23.346 1.00 52.69 80 LEU A O 1
ATOM 655 N N . ILE A 1 81 ? 10.832 -1.852 -21.962 1.00 55.25 81 ILE A N 1
ATOM 656 C CA . ILE A 1 81 ? 11.230 -3.141 -21.401 1.00 55.25 81 ILE A CA 1
ATOM 657 C C . ILE A 1 81 ? 10.995 -3.091 -19.894 1.00 55.25 81 ILE A C 1
ATOM 659 O O . ILE A 1 81 ? 11.635 -2.330 -19.169 1.00 55.25 81 ILE A O 1
ATOM 663 N N . ARG A 1 82 ? 10.070 -3.931 -19.421 1.00 60.38 82 ARG A N 1
ATOM 664 C CA . ARG A 1 82 ? 9.852 -4.194 -17.993 1.00 60.38 82 ARG A CA 1
ATOM 665 C C . ARG A 1 82 ? 11.196 -4.568 -17.346 1.00 60.38 82 ARG A C 1
ATOM 667 O O . ARG A 1 82 ? 11.855 -5.470 -17.870 1.00 60.38 82 ARG A O 1
ATOM 674 N N . PRO A 1 83 ? 11.585 -3.969 -16.204 1.00 62.56 83 PRO A N 1
ATOM 675 C CA . PRO A 1 83 ? 12.777 -4.398 -15.479 1.00 62.56 83 PRO A CA 1
ATOM 676 C C . PRO A 1 83 ? 12.718 -5.910 -15.238 1.00 62.56 83 PRO A C 1
ATOM 678 O O . PRO A 1 83 ? 11.699 -6.420 -14.756 1.00 62.56 83 PRO A O 1
ATOM 681 N N . SER A 1 84 ? 13.775 -6.642 -15.597 1.00 53.06 84 SER A N 1
ATOM 682 C CA . SER A 1 84 ? 13.822 -8.100 -15.460 1.00 53.06 84 SER A CA 1
ATOM 683 C C . SER A 1 84 ? 13.576 -8.496 -13.998 1.00 53.06 84 SER A C 1
ATOM 685 O O . SER A 1 84 ? 14.453 -8.339 -13.152 1.00 53.06 84 SER A O 1
ATOM 687 N N . GLY A 1 85 ? 12.365 -8.977 -13.690 1.00 58.09 85 GLY A N 1
ATOM 688 C CA . GLY A 1 85 ? 11.967 -9.413 -12.346 1.00 58.09 85 GLY A CA 1
ATOM 689 C C . GLY A 1 85 ? 10.886 -8.590 -11.623 1.00 58.09 85 GLY A C 1
ATOM 690 O O . GLY A 1 85 ? 10.500 -8.988 -10.528 1.00 58.09 85 GLY A O 1
ATOM 691 N N . ALA A 1 86 ? 10.356 -7.498 -12.188 1.00 64.44 86 ALA A N 1
ATOM 692 C CA . ALA A 1 86 ? 9.310 -6.685 -11.535 1.00 64.44 86 ALA A CA 1
ATOM 693 C C . ALA A 1 86 ? 7.917 -7.332 -11.638 1.00 64.44 86 ALA A C 1
ATOM 695 O O . ALA A 1 86 ? 7.337 -7.279 -12.705 1.00 64.44 86 ALA A O 1
ATOM 696 N N . LEU A 1 87 ? 7.377 -8.007 -10.623 1.00 67.38 87 LEU A N 1
ATOM 697 C CA . LEU A 1 87 ? 6.127 -8.800 -10.703 1.00 67.38 87 LEU A CA 1
ATOM 698 C C . LEU A 1 87 ? 4.951 -8.100 -11.431 1.00 67.38 87 LEU A C 1
ATOM 700 O O . LEU A 1 87 ? 4.659 -6.943 -11.184 1.00 67.38 87 LEU A O 1
ATOM 704 N N . MET A 1 88 ? 4.249 -8.815 -12.322 1.00 78.19 88 MET A N 1
ATOM 705 C CA . MET A 1 88 ? 3.089 -8.254 -13.051 1.00 78.19 88 MET A CA 1
ATOM 706 C C . MET A 1 88 ? 1.952 -7.852 -12.110 1.00 78.19 88 MET A C 1
ATOM 708 O O . MET A 1 88 ? 1.240 -6.885 -12.367 1.00 78.19 88 MET A O 1
ATOM 712 N N . THR A 1 89 ? 1.825 -8.606 -11.024 1.00 84.81 89 THR A N 1
ATOM 713 C CA . THR A 1 89 ? 0.807 -8.444 -10.002 1.00 84.81 89 THR A CA 1
ATOM 714 C C . THR A 1 89 ? 1.450 -8.736 -8.654 1.00 84.81 89 THR A C 1
ATOM 716 O O . THR A 1 89 ? 2.202 -9.705 -8.522 1.00 84.81 89 THR A O 1
ATOM 719 N N . VAL A 1 90 ? 1.167 -7.906 -7.657 1.00 88.69 90 VAL A N 1
ATOM 720 C CA . VAL A 1 90 ? 1.653 -8.049 -6.287 1.00 88.69 90 VAL A CA 1
ATOM 721 C C . VAL A 1 90 ? 0.470 -8.041 -5.335 1.00 88.69 90 VAL A C 1
ATOM 723 O O . VAL A 1 90 ? -0.343 -7.121 -5.352 1.00 88.69 90 VAL A O 1
ATOM 726 N N . LEU A 1 91 ? 0.402 -9.064 -4.487 1.00 92.00 91 LEU A N 1
ATOM 727 C CA . LEU A 1 91 ? -0.494 -9.109 -3.342 1.00 92.00 91 LEU A CA 1
ATOM 728 C C . LEU A 1 91 ? 0.245 -8.548 -2.125 1.00 92.00 91 LEU A C 1
ATOM 730 O O . LEU A 1 91 ? 1.214 -9.146 -1.658 1.00 92.00 91 LEU A O 1
ATOM 734 N N . ALA A 1 92 ? -0.215 -7.409 -1.618 1.00 91.62 92 ALA A N 1
ATOM 735 C CA . ALA A 1 92 ? 0.283 -6.804 -0.392 1.00 91.62 92 ALA A CA 1
ATOM 736 C C . ALA A 1 92 ? -0.734 -7.015 0.734 1.00 91.62 92 ALA A C 1
ATOM 738 O O . ALA A 1 92 ? -1.918 -6.729 0.566 1.00 91.62 92 ALA A O 1
ATOM 739 N N . ILE A 1 93 ? -0.273 -7.511 1.881 1.00 89.12 93 ILE A N 1
ATOM 740 C CA . ILE A 1 93 ? -1.093 -7.752 3.074 1.00 89.12 93 ILE A CA 1
ATOM 741 C C . ILE A 1 93 ? -0.462 -6.975 4.228 1.00 89.12 93 ILE A C 1
ATOM 743 O O . ILE A 1 93 ? 0.754 -7.037 4.415 1.00 89.12 93 ILE A O 1
ATOM 747 N N . ARG A 1 94 ? -1.275 -6.239 4.993 1.00 85.00 94 ARG A N 1
ATOM 748 C CA . ARG A 1 94 ? -0.813 -5.564 6.214 1.00 85.00 94 ARG A CA 1
ATOM 749 C C . ARG A 1 94 ? -0.918 -6.476 7.434 1.00 85.00 94 ARG A C 1
ATOM 751 O O . ARG A 1 94 ? -1.750 -7.380 7.477 1.00 85.00 94 ARG A O 1
ATOM 758 N N . GLY A 1 95 ? -0.123 -6.182 8.459 1.00 75.81 95 GLY A N 1
ATOM 759 C CA . GLY A 1 95 ? -0.305 -6.765 9.785 1.00 75.81 95 GLY A CA 1
ATOM 760 C C . GLY A 1 95 ? -1.549 -6.231 10.513 1.00 75.81 95 GLY A C 1
ATOM 761 O O . GLY A 1 95 ? -2.297 -5.373 10.020 1.00 75.81 95 GLY A O 1
ATOM 762 N N . THR A 1 96 ? -1.773 -6.738 11.725 1.00 62.44 96 THR A N 1
ATOM 763 C CA . THR A 1 96 ? -2.874 -6.317 12.606 1.00 62.44 96 THR A CA 1
ATOM 764 C C . THR A 1 96 ? -2.674 -4.875 13.091 1.00 62.44 96 THR A C 1
ATOM 766 O O . THR A 1 96 ? -1.596 -4.524 13.558 1.00 62.44 96 THR A O 1
ATOM 769 N N . LEU A 1 97 ? -3.722 -4.045 13.008 1.00 59.59 97 LEU A N 1
ATOM 770 C CA . LEU A 1 97 ? -3.719 -2.642 13.447 1.00 59.59 97 LEU A CA 1
ATOM 771 C C . LEU A 1 97 ? -4.276 -2.508 14.875 1.00 59.59 97 LEU A C 1
ATOM 773 O O . LEU A 1 97 ? -5.401 -2.935 15.132 1.00 59.59 97 LEU A O 1
ATOM 777 N N . HIS A 1 98 ? -3.536 -1.854 15.775 1.00 49.78 98 HIS A N 1
ATOM 778 C CA . HIS A 1 98 ? -4.096 -1.232 16.985 1.00 49.78 98 HIS A CA 1
ATOM 779 C C . HIS A 1 98 ? -4.474 0.239 16.660 1.00 49.78 98 HIS A C 1
ATOM 781 O O . HIS A 1 98 ? -3.921 0.833 15.743 1.00 49.78 98 HIS A O 1
ATOM 787 N N . LYS A 1 99 ? -5.499 0.793 17.323 1.00 51.28 99 LYS A N 1
ATOM 788 C CA . LYS A 1 99 ? -6.315 1.965 16.906 1.00 51.28 99 LYS A CA 1
ATOM 789 C C . LYS A 1 99 ? -5.571 3.299 16.583 1.00 51.28 99 LYS A C 1
ATOM 791 O O . LYS A 1 99 ? -4.431 3.525 16.955 1.00 51.28 99 LYS A O 1
ATOM 796 N N . SER A 1 100 ? -6.316 4.207 15.931 1.00 58.97 100 SER A N 1
ATOM 797 C CA . SER A 1 100 ? -5.955 5.321 15.015 1.00 58.97 100 SER A CA 1
ATOM 798 C C . SER A 1 100 ? -5.022 6.509 15.391 1.00 58.97 100 SER A C 1
ATOM 800 O O . SER A 1 100 ? -4.730 7.268 14.470 1.00 58.97 100 SER A O 1
ATOM 802 N N . PRO A 1 101 ? -4.496 6.755 16.606 1.00 54.16 101 PRO A N 1
ATOM 803 C CA . PRO A 1 101 ? -3.483 7.820 16.776 1.00 54.16 101 PRO A CA 1
ATOM 804 C C . PRO A 1 101 ? -2.033 7.349 16.603 1.00 54.16 101 PRO A C 1
ATOM 806 O O . PRO A 1 101 ? -1.195 8.101 16.111 1.00 54.16 101 PRO A O 1
ATOM 809 N N . THR A 1 102 ? -1.724 6.115 17.003 1.00 55.69 102 THR A N 1
ATOM 810 C CA . THR A 1 102 ? -0.354 5.573 16.970 1.00 55.69 102 THR A CA 1
ATOM 811 C C . THR A 1 102 ? 0.063 5.129 15.575 1.00 55.69 102 THR A C 1
ATOM 813 O O . THR A 1 102 ? 1.242 5.165 15.269 1.00 55.69 102 THR A O 1
ATOM 816 N N . ILE A 1 103 ? -0.895 4.855 14.682 1.00 55.41 103 ILE A N 1
ATOM 817 C CA . ILE A 1 103 ? -0.655 4.342 13.323 1.00 55.41 103 ILE A CA 1
ATOM 818 C C . ILE A 1 103 ? 0.327 5.204 12.524 1.00 55.41 103 ILE A C 1
ATOM 820 O O . ILE A 1 103 ? 1.243 4.667 11.919 1.00 55.41 103 ILE A O 1
ATOM 824 N N . ARG A 1 104 ? 0.154 6.535 12.500 1.00 57.03 104 ARG A N 1
ATOM 825 C CA . ARG A 1 104 ? 1.072 7.414 11.750 1.00 57.03 104 ARG A CA 1
ATOM 826 C C . ARG A 1 104 ? 2.492 7.342 12.298 1.00 57.03 104 ARG A C 1
ATOM 828 O O . ARG A 1 104 ? 3.435 7.345 11.519 1.00 57.03 104 ARG A O 1
ATOM 835 N N . ARG A 1 105 ? 2.609 7.263 13.622 1.00 61.00 105 ARG A N 1
ATOM 836 C CA . ARG A 1 105 ? 3.886 7.240 14.324 1.00 61.00 105 ARG A CA 1
AT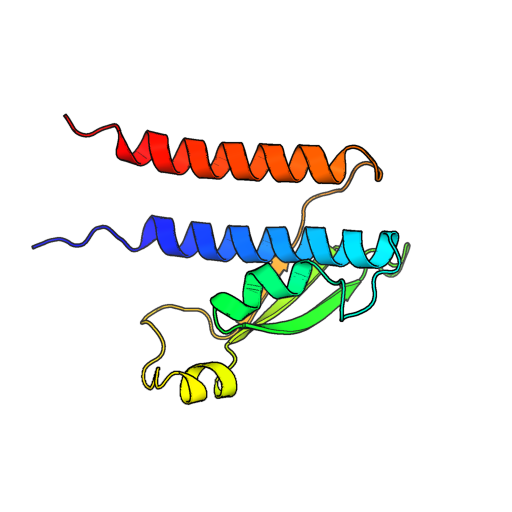OM 837 C C . ARG A 1 105 ? 4.581 5.895 14.152 1.00 61.00 105 ARG A C 1
ATOM 839 O O . ARG A 1 105 ? 5.718 5.884 13.721 1.00 61.00 105 ARG A O 1
ATOM 846 N N . ASP A 1 106 ? 3.858 4.794 14.339 1.00 59.59 106 ASP A N 1
ATOM 847 C CA . ASP A 1 106 ? 4.368 3.434 14.139 1.00 59.59 106 ASP A CA 1
ATOM 848 C C . ASP A 1 106 ? 4.832 3.227 12.689 1.00 59.59 106 ASP A C 1
ATOM 850 O O . ASP A 1 106 ? 5.879 2.648 12.441 1.00 59.59 106 ASP A O 1
ATOM 854 N N . ILE A 1 107 ? 4.098 3.779 11.720 1.00 61.09 107 ILE A N 1
ATOM 855 C CA . ILE A 1 107 ? 4.468 3.759 10.303 1.00 61.09 107 ILE A CA 1
ATOM 856 C C . ILE A 1 107 ? 5.730 4.585 10.014 1.00 61.09 107 ILE A C 1
ATOM 858 O O . ILE A 1 107 ? 6.608 4.140 9.275 1.00 61.09 107 ILE A O 1
ATOM 862 N N . GLU A 1 108 ? 5.800 5.818 10.522 1.00 61.09 108 GLU A N 1
ATOM 863 C CA . GLU A 1 108 ? 6.972 6.686 10.350 1.00 61.09 108 GLU A CA 1
ATOM 864 C C . GLU A 1 108 ? 8.209 6.075 11.020 1.00 61.09 108 GLU A C 1
ATOM 866 O O . GLU A 1 108 ? 9.307 6.117 10.455 1.00 61.09 108 GLU A O 1
ATOM 871 N N . ASP A 1 109 ? 8.015 5.448 12.177 1.00 59.09 109 ASP A N 1
ATOM 872 C CA . ASP A 1 109 ? 9.050 4.763 12.937 1.00 59.09 109 ASP A CA 1
ATOM 873 C C . ASP A 1 109 ? 9.505 3.478 12.219 1.00 59.09 109 ASP A C 1
ATOM 875 O O . ASP A 1 109 ? 10.710 3.277 12.062 1.00 59.09 109 ASP A O 1
ATOM 879 N N . ASP A 1 110 ? 8.591 2.667 11.672 1.00 62.19 110 ASP A N 1
ATOM 880 C CA . ASP A 1 110 ? 8.912 1.470 10.876 1.00 62.19 110 ASP A CA 1
ATOM 881 C C . ASP A 1 110 ? 9.660 1.829 9.581 1.00 62.19 110 ASP A C 1
ATOM 883 O O . ASP A 1 110 ? 10.616 1.154 9.192 1.00 62.19 110 ASP A O 1
ATOM 887 N N . LEU A 1 111 ? 9.282 2.924 8.914 1.00 62.53 111 LEU A N 1
ATOM 888 C CA . LEU A 1 111 ? 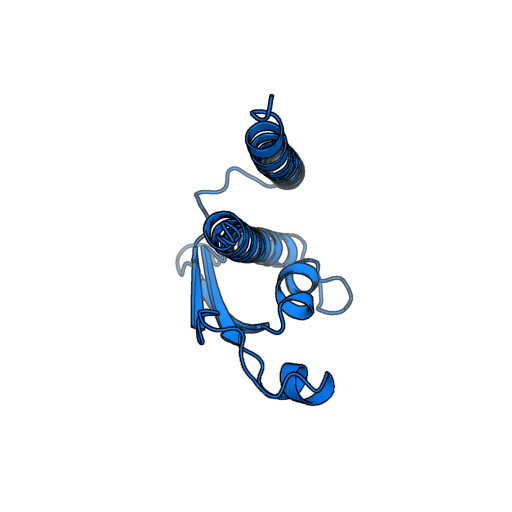9.989 3.433 7.733 1.00 62.53 111 LEU A CA 1
ATOM 889 C C . LEU A 1 111 ? 11.387 3.934 8.084 1.00 62.53 111 LEU A C 1
ATOM 891 O O . LEU A 1 111 ? 12.345 3.658 7.357 1.00 62.53 111 LEU A O 1
ATOM 895 N N . SER A 1 112 ? 11.508 4.649 9.201 1.00 63.28 112 SER A N 1
ATOM 896 C CA . SER A 1 112 ? 12.795 5.114 9.714 1.00 63.28 112 SER A CA 1
ATOM 897 C C . SER A 1 112 ? 13.685 3.931 10.084 1.00 63.28 112 SER A C 1
ATOM 899 O O . SER A 1 112 ? 14.873 3.938 9.765 1.00 63.28 112 SER A O 1
ATOM 901 N N . PHE A 1 113 ? 13.108 2.879 10.668 1.00 61.34 113 PHE A N 1
ATOM 902 C CA . PHE A 1 113 ? 13.797 1.641 11.003 1.00 61.34 113 PHE A CA 1
ATOM 903 C C . PHE A 1 113 ? 14.264 0.879 9.757 1.00 61.34 113 PHE A C 1
ATOM 905 O O . PHE A 1 113 ? 15.437 0.524 9.671 1.00 61.34 113 PHE A O 1
ATOM 912 N N . LEU A 1 114 ? 13.403 0.683 8.754 1.00 59.94 114 LEU A N 1
ATOM 913 C CA . LEU A 1 114 ? 13.768 0.004 7.504 1.00 59.94 114 LEU A CA 1
ATOM 914 C C . LEU A 1 114 ? 14.809 0.794 6.695 1.00 59.94 114 LEU A C 1
ATOM 916 O O . LEU A 1 114 ? 15.745 0.208 6.144 1.00 59.94 114 LEU A O 1
ATOM 920 N N . ALA A 1 115 ? 14.686 2.124 6.647 1.00 58.81 115 ALA A N 1
ATOM 921 C CA . ALA A 1 115 ? 15.686 2.991 6.031 1.00 58.81 115 ALA A CA 1
ATOM 922 C C . ALA A 1 115 ? 17.028 2.894 6.772 1.00 58.81 115 ALA A C 1
ATOM 924 O O . ALA A 1 115 ? 18.078 2.753 6.145 1.00 58.81 115 ALA A O 1
ATOM 925 N N . TRP A 1 116 ? 16.997 2.904 8.105 1.00 62.31 116 TRP A N 1
ATOM 926 C CA . TRP A 1 116 ? 18.174 2.770 8.957 1.00 62.31 116 TRP A CA 1
ATOM 927 C C . TRP A 1 116 ? 18.854 1.399 8.845 1.00 62.31 116 TRP A C 1
ATOM 929 O O . TRP A 1 116 ? 20.075 1.339 8.719 1.00 62.31 116 TRP A O 1
ATOM 939 N N . GLU A 1 117 ? 18.100 0.302 8.823 1.00 62.38 117 GLU A N 1
ATOM 940 C CA . GLU A 1 117 ? 18.604 -1.056 8.571 1.00 62.38 117 GLU A CA 1
ATOM 941 C C . GLU A 1 117 ? 19.253 -1.161 7.182 1.00 62.38 117 GLU A C 1
ATOM 943 O O . GLU A 1 117 ? 20.369 -1.670 7.049 1.00 62.38 117 GLU A O 1
ATOM 948 N N . SER A 1 118 ? 18.620 -0.594 6.147 1.00 57.09 118 SER A N 1
ATOM 949 C CA . SER A 1 118 ? 19.197 -0.531 4.798 1.00 57.09 118 SER A CA 1
ATOM 950 C C . SER A 1 118 ? 20.494 0.296 4.756 1.00 57.09 118 SER A C 1
ATOM 952 O O . SER A 1 118 ? 21.415 -0.023 3.995 1.00 57.09 118 SER A O 1
ATOM 954 N N . LEU A 1 119 ? 20.598 1.349 5.571 1.00 54.91 119 LEU A N 1
ATOM 955 C CA . LEU A 1 119 ? 21.810 2.165 5.703 1.00 54.91 119 LEU A CA 1
ATOM 956 C C . LEU A 1 119 ? 22.906 1.445 6.507 1.00 54.91 119 LEU A C 1
ATOM 958 O O . LEU A 1 119 ? 24.069 1.481 6.111 1.00 54.91 119 LEU A O 1
ATOM 962 N N . LYS A 1 120 ? 22.561 0.716 7.574 1.00 53.00 120 LYS A N 1
ATOM 963 C CA . LYS A 1 120 ? 23.502 -0.117 8.344 1.00 53.00 120 LYS A CA 1
ATOM 964 C C . LYS A 1 120 ? 24.068 -1.274 7.525 1.00 53.00 120 LYS A C 1
ATOM 966 O O . LYS A 1 120 ? 25.269 -1.526 7.589 1.00 53.00 120 LYS A O 1
ATOM 971 N N . GLY A 1 121 ? 23.248 -1.913 6.690 1.00 47.78 121 GLY A N 1
ATOM 972 C CA . GLY A 1 121 ? 23.707 -2.910 5.717 1.00 47.78 121 GLY A CA 1
ATOM 973 C C . GLY A 1 121 ? 24.660 -2.344 4.653 1.00 47.78 121 GLY A C 1
ATOM 974 O O . GLY A 1 121 ? 25.375 -3.106 4.009 1.00 47.78 121 GLY A O 1
ATOM 975 N N . SER A 1 122 ? 24.708 -1.015 4.497 1.00 46.16 122 SER A N 1
ATOM 976 C CA . SER A 1 122 ? 25.632 -0.307 3.601 1.00 46.16 122 SER A CA 1
ATOM 977 C C . SER A 1 122 ? 26.939 0.128 4.288 1.00 46.16 122 SER A C 1
ATOM 979 O O . SER A 1 122 ? 27.882 0.505 3.597 1.00 46.16 122 SER A O 1
ATOM 981 N N . LEU A 1 123 ? 27.020 0.067 5.625 1.00 40.75 123 LEU A N 1
ATOM 982 C CA . LEU A 1 123 ? 28.170 0.538 6.412 1.00 40.75 123 LEU A CA 1
ATOM 983 C C . LEU A 1 123 ? 29.101 -0.579 6.911 1.00 40.75 123 LEU A C 1
ATOM 985 O O . LEU A 1 123 ? 30.133 -0.273 7.501 1.00 40.75 123 LEU A O 1
ATOM 989 N N . ILE A 1 124 ? 28.830 -1.853 6.604 1.00 43.12 124 ILE A N 1
ATOM 990 C CA . ILE A 1 124 ? 29.851 -2.913 6.713 1.00 43.12 124 ILE A CA 1
ATOM 991 C C . ILE A 1 124 ? 30.608 -3.015 5.384 1.00 43.12 124 ILE A C 1
ATOM 993 O O . ILE A 1 124 ? 30.524 -4.003 4.664 1.00 43.12 124 ILE A O 1
ATOM 997 N N . PHE A 1 125 ? 31.332 -1.949 5.051 1.00 36.25 125 PHE A N 1
ATOM 998 C CA . PHE A 1 125 ? 32.476 -1.990 4.143 1.00 36.25 125 PHE A CA 1
ATOM 999 C C . PHE A 1 125 ? 33.514 -0.967 4.612 1.00 36.25 125 PHE A C 1
ATOM 1001 O O . PHE A 1 125 ? 33.595 0.139 4.081 1.00 36.25 125 PHE A O 1
ATOM 1008 N N . LYS A 1 126 ? 34.308 -1.352 5.613 1.00 34.53 126 LYS A N 1
ATOM 1009 C CA . LYS A 1 126 ? 35.766 -1.488 5.497 1.00 34.53 126 LYS A CA 1
ATOM 1010 C C . LYS A 1 126 ? 36.311 -2.275 6.684 1.00 34.53 126 LYS A C 1
ATOM 1012 O O . LYS A 1 126 ? 35.840 -2.016 7.810 1.00 34.53 126 LYS A O 1
#

Secondary structure (DSSP, 8-state):
-----SHHHHHHHHHHHHHHHHHHHHHHHTT--GGG-SGGGGTTTTTEEEEEEEE-TTT--EEEEEEEE-HHHHHHTT--S--TT--SEEEEE--PPPPTTSHHHHHHHHHHHHHHHHHHTTS---

Radius of gyration: 16.31 Å; chains: 1; bounding box: 52×24×40 Å